Protein AF-A0A239AIM3-F1 (afdb_monomer)

Radius of gyration: 17.73 Å; Cα contacts (8 Å, |Δi|>4): 109; chains: 1; bounding box: 45×36×55 Å

Structure (mmCIF, N/CA/C/O backbone):
data_AF-A0A239AIM3-F1
#
_entry.id   AF-A0A239AIM3-F1
#
loop_
_atom_site.group_PDB
_atom_site.id
_atom_site.type_symbol
_atom_site.label_atom_id
_atom_site.label_alt_id
_atom_site.label_comp_id
_atom_site.label_asym_id
_atom_site.label_entity_id
_atom_site.label_seq_id
_atom_site.pdbx_PDB_ins_code
_atom_site.Cartn_x
_atom_site.Cartn_y
_atom_site.Cartn_z
_atom_site.occupancy
_atom_site.B_iso_or_equiv
_atom_site.auth_seq_id
_atom_site.auth_comp_id
_atom_site.auth_asym_id
_atom_site.auth_atom_id
_atom_site.pdbx_PDB_model_num
ATOM 1 N N . MET A 1 1 ? -9.136 -21.196 -10.762 1.00 48.25 1 MET A N 1
ATOM 2 C CA . MET A 1 1 ? -8.316 -20.280 -9.942 1.00 48.25 1 MET A CA 1
ATOM 3 C C . MET A 1 1 ? -8.812 -18.831 -10.027 1.00 48.25 1 MET A C 1
ATOM 5 O O . MET A 1 1 ? -9.342 -18.347 -9.040 1.00 48.25 1 MET A O 1
ATOM 9 N N . ILE A 1 2 ? -8.789 -18.186 -11.203 1.00 42.50 2 ILE A N 1
ATOM 10 C CA . ILE A 1 2 ? -9.366 -16.835 -11.412 1.00 42.50 2 ILE A CA 1
ATOM 11 C C . ILE A 1 2 ? -10.878 -16.799 -11.116 1.00 42.50 2 ILE A C 1
ATOM 13 O O . ILE A 1 2 ? -11.346 -15.916 -10.410 1.00 42.50 2 ILE A O 1
ATOM 17 N N . ALA A 1 3 ? -11.634 -17.810 -11.563 1.00 44.34 3 ALA A N 1
ATOM 18 C CA . ALA A 1 3 ? -13.076 -17.901 -11.304 1.00 44.34 3 ALA A CA 1
ATOM 19 C C . ALA A 1 3 ? -13.430 -17.986 -9.806 1.00 44.34 3 ALA A C 1
ATOM 21 O O . ALA A 1 3 ? -14.416 -17.399 -9.377 1.00 44.34 3 ALA A O 1
ATOM 22 N N . VAL A 1 4 ? -12.600 -18.665 -9.005 1.00 57.81 4 VAL A N 1
ATOM 23 C CA . VAL A 1 4 ? -12.788 -18.795 -7.548 1.00 57.81 4 VAL A CA 1
ATOM 24 C C . VAL A 1 4 ? -12.558 -17.449 -6.858 1.00 57.81 4 VAL A C 1
ATOM 26 O O . VAL A 1 4 ? -13.313 -17.079 -5.969 1.00 57.81 4 VAL A O 1
ATOM 29 N N . LEU A 1 5 ? -11.566 -16.689 -7.325 1.00 51.69 5 LEU A N 1
ATOM 30 C CA . LEU A 1 5 ? -11.256 -15.335 -6.862 1.00 51.69 5 LEU A CA 1
ATOM 31 C C . LEU A 1 5 ? -12.389 -14.344 -7.171 1.00 51.69 5 LEU A C 1
ATOM 33 O O . LEU A 1 5 ? -12.785 -13.567 -6.308 1.00 51.69 5 LEU A O 1
ATOM 37 N N . VAL A 1 6 ? -12.939 -14.403 -8.387 1.00 60.97 6 VAL A N 1
ATOM 38 C CA . VAL A 1 6 ? -14.057 -13.544 -8.808 1.00 60.97 6 VAL A CA 1
ATOM 39 C C . VAL A 1 6 ? -15.327 -13.882 -8.023 1.00 60.97 6 VAL A C 1
ATOM 41 O O . VAL A 1 6 ? -15.991 -12.976 -7.526 1.00 60.97 6 VAL A O 1
ATOM 44 N N . LEU A 1 7 ? -15.631 -15.170 -7.831 1.00 65.75 7 LEU A N 1
ATOM 45 C CA . LEU A 1 7 ? -16.760 -15.615 -7.008 1.00 65.75 7 LEU A CA 1
ATOM 46 C C . LEU A 1 7 ? -16.601 -15.208 -5.540 1.00 65.75 7 LEU A C 1
ATOM 48 O O . LEU A 1 7 ? -17.535 -14.653 -4.970 1.00 65.75 7 LEU A O 1
ATOM 52 N N . ALA A 1 8 ? -15.425 -15.410 -4.942 1.00 61.22 8 ALA A N 1
ATOM 53 C CA . ALA A 1 8 ? -15.147 -14.986 -3.571 1.00 61.22 8 ALA A CA 1
ATOM 54 C C . ALA A 1 8 ? -15.235 -13.459 -3.412 1.00 61.22 8 ALA A C 1
ATOM 56 O O . ALA A 1 8 ? -15.757 -12.979 -2.409 1.00 61.22 8 ALA A O 1
ATOM 57 N N . GLY A 1 9 ? -14.795 -12.697 -4.419 1.00 56.56 9 GLY A N 1
ATOM 58 C CA . GLY A 1 9 ? -14.932 -11.241 -4.458 1.00 56.56 9 GLY A CA 1
ATOM 59 C C . GLY A 1 9 ? -16.392 -10.787 -4.508 1.00 56.56 9 GLY A C 1
ATOM 60 O O . GLY A 1 9 ? -16.791 -9.930 -3.726 1.00 56.56 9 GLY A O 1
ATOM 61 N N . ILE A 1 10 ? -17.215 -11.394 -5.367 1.00 72.50 10 ILE A N 1
ATOM 62 C CA . ILE A 1 10 ? -18.649 -11.072 -5.486 1.00 72.50 10 ILE A CA 1
ATOM 63 C C . ILE A 1 10 ? -19.407 -11.461 -4.209 1.00 72.50 10 ILE A C 1
ATOM 65 O O . ILE A 1 10 ? -20.210 -10.677 -3.706 1.00 72.50 10 ILE A O 1
ATOM 69 N N . VAL A 1 11 ? -19.116 -12.638 -3.647 1.00 72.50 11 VAL A N 1
ATOM 70 C CA . VAL A 1 11 ? -19.702 -13.112 -2.384 1.00 72.50 11 VAL A CA 1
ATOM 71 C C . VAL A 1 11 ? -19.273 -12.221 -1.216 1.00 72.50 11 VAL A C 1
ATOM 73 O O . VAL A 1 11 ? -20.109 -11.842 -0.400 1.00 72.50 11 VAL A O 1
ATOM 76 N N . GLY A 1 12 ? -18.004 -11.811 -1.167 1.00 58.62 12 GLY A N 1
ATOM 77 C CA . GLY A 1 12 ? -17.497 -10.868 -0.172 1.00 58.62 12 GLY A CA 1
ATOM 78 C C . GLY A 1 12 ? -18.188 -9.506 -0.256 1.00 58.62 12 GLY A C 1
ATOM 79 O O . GLY A 1 12 ? -18.622 -8.982 0.767 1.00 58.62 12 GLY A O 1
ATOM 80 N N . ILE A 1 13 ? -18.371 -8.969 -1.467 1.00 66.88 13 ILE A N 1
ATOM 81 C CA . ILE A 1 13 ? -19.111 -7.719 -1.705 1.00 66.88 13 ILE A CA 1
ATOM 82 C C . ILE A 1 13 ? -20.578 -7.858 -1.286 1.00 66.88 13 ILE A C 1
ATOM 84 O O . ILE A 1 13 ? -21.124 -6.932 -0.696 1.00 66.88 13 ILE A O 1
ATOM 88 N N . TYR A 1 14 ? -21.213 -9.003 -1.538 1.00 69.56 14 TYR A N 1
ATOM 89 C CA . TYR A 1 14 ? -22.604 -9.240 -1.153 1.00 69.56 14 TYR A CA 1
ATOM 90 C C . TYR A 1 14 ? -22.777 -9.348 0.371 1.00 69.56 14 TYR A C 1
ATOM 92 O O . TYR A 1 14 ? -23.664 -8.716 0.938 1.00 69.56 14 TYR A O 1
ATOM 100 N N . ILE A 1 15 ? -21.896 -10.083 1.057 1.00 61.16 15 ILE A N 1
ATOM 101 C CA . ILE A 1 15 ? -21.962 -10.281 2.514 1.00 61.16 15 ILE A CA 1
ATOM 102 C C . ILE A 1 15 ? -21.611 -8.989 3.266 1.00 61.16 15 ILE A C 1
ATOM 104 O O . ILE A 1 15 ? -22.355 -8.562 4.150 1.00 61.16 15 ILE A O 1
ATOM 108 N N . TYR A 1 16 ? -20.507 -8.331 2.903 1.00 57.47 16 TYR A N 1
ATOM 109 C CA . TYR A 1 16 ? -20.060 -7.113 3.586 1.00 57.47 16 TYR A CA 1
ATOM 110 C C . TYR A 1 16 ? -20.784 -5.848 3.115 1.00 57.47 16 TYR A C 1
ATOM 112 O O . TYR A 1 16 ? -20.917 -4.901 3.889 1.00 57.47 16 TYR A O 1
ATOM 120 N N . GLY A 1 17 ? -21.285 -5.816 1.877 1.00 51.50 17 GLY A N 1
ATOM 121 C CA . GLY A 1 17 ? -22.061 -4.693 1.348 1.00 51.50 17 GLY A CA 1
ATOM 122 C C . GLY A 1 17 ? -23.441 -4.559 1.994 1.00 51.50 17 GLY A C 1
ATOM 123 O O . GLY A 1 17 ? -23.942 -3.446 2.129 1.00 51.50 17 GLY A O 1
ATOM 124 N N . VAL A 1 18 ? -24.032 -5.666 2.454 1.00 48.91 18 VAL A N 1
ATOM 125 C CA . VAL A 1 18 ? -25.353 -5.675 3.109 1.00 48.91 18 VAL A CA 1
ATOM 126 C C . VAL A 1 18 ? -25.262 -5.371 4.612 1.00 48.91 18 VAL A C 1
ATOM 128 O O . VAL A 1 18 ? -26.207 -4.833 5.182 1.00 48.91 18 VAL A O 1
ATOM 131 N N . HIS A 1 19 ? -24.116 -5.624 5.254 1.00 47.16 19 HIS A N 1
ATOM 132 C CA . HIS A 1 19 ? -23.883 -5.343 6.680 1.00 47.16 19 HIS A CA 1
ATOM 133 C C . HIS A 1 19 ? -23.134 -4.024 6.952 1.00 47.16 19 HIS A C 1
ATOM 135 O O . HIS A 1 19 ? -22.563 -3.843 8.029 1.00 47.16 19 HIS A O 1
ATOM 141 N N . GLY A 1 20 ? -23.156 -3.086 5.995 1.00 43.09 20 GLY A N 1
ATOM 142 C CA . GLY A 1 20 ? -22.607 -1.733 6.116 1.00 43.09 20 GLY A CA 1
ATOM 143 C C . GLY A 1 20 ? -23.299 -0.920 7.212 1.00 43.09 20 GLY A C 1
ATOM 144 O O . GLY A 1 20 ? -24.176 -0.097 6.951 1.00 43.09 20 GLY A O 1
ATOM 145 N N . ASN A 1 21 ? -22.899 -1.184 8.452 1.00 42.28 21 ASN A N 1
ATOM 146 C CA . ASN A 1 21 ? -23.320 -0.505 9.660 1.00 42.28 21 ASN A CA 1
ATOM 147 C C . ASN A 1 21 ? -23.101 1.008 9.504 1.00 42.28 21 ASN A C 1
ATOM 149 O O . ASN A 1 21 ? -21.980 1.475 9.305 1.00 42.28 21 ASN A O 1
ATOM 153 N N . LYS A 1 22 ? -24.188 1.774 9.625 1.00 53.78 22 LYS A N 1
ATOM 154 C CA . LYS A 1 22 ? -24.247 3.243 9.551 1.00 53.78 22 LYS A CA 1
ATOM 155 C C . LYS A 1 22 ? -23.537 3.960 10.716 1.00 53.78 22 LYS A C 1
ATOM 157 O O . LYS A 1 22 ? -23.760 5.152 10.905 1.00 53.78 22 LYS A O 1
ATOM 162 N N . ASN A 1 23 ? -22.689 3.285 11.493 1.00 40.75 23 ASN A N 1
ATOM 163 C CA . ASN A 1 23 ? -22.015 3.873 12.649 1.00 40.75 23 ASN A CA 1
ATOM 164 C C . ASN A 1 23 ? -20.567 4.266 12.322 1.00 40.75 23 ASN A C 1
ATOM 166 O O . ASN A 1 23 ? -19.613 3.537 12.585 1.00 40.75 23 ASN A O 1
ATOM 170 N N . LYS A 1 24 ? -20.428 5.475 11.764 1.00 51.56 24 LYS A N 1
ATOM 171 C CA . LYS A 1 24 ? -19.181 6.249 11.653 1.00 51.56 24 LYS A CA 1
ATOM 172 C C . LYS A 1 24 ? -18.677 6.697 13.041 1.00 51.56 24 LYS A C 1
ATOM 174 O O . LYS A 1 24 ? -18.595 7.889 13.306 1.00 51.56 24 LYS A O 1
ATOM 179 N N . ASN A 1 25 ? -18.329 5.762 13.924 1.00 40.03 25 ASN A N 1
ATOM 180 C CA . ASN A 1 25 ? -17.822 6.078 15.270 1.00 40.03 25 ASN A CA 1
ATOM 181 C C . ASN A 1 25 ? -16.348 5.696 15.474 1.00 40.03 25 ASN A C 1
ATOM 183 O O . ASN A 1 25 ? -15.927 5.446 16.598 1.00 40.03 25 ASN A O 1
ATOM 187 N N . TYR A 1 26 ? -15.531 5.713 14.418 1.00 51.50 26 TYR A N 1
ATOM 188 C CA . TYR A 1 26 ? -14.067 5.689 14.577 1.00 51.50 26 TYR A CA 1
ATOM 189 C C . TYR A 1 26 ? -13.510 7.042 15.076 1.00 51.50 26 TYR A C 1
ATOM 191 O O . TYR A 1 26 ? -12.330 7.144 15.379 1.00 51.50 26 TYR A O 1
ATOM 199 N N . MET A 1 27 ? -14.361 8.070 15.218 1.00 41.56 27 MET A N 1
ATOM 200 C CA . MET A 1 27 ? -13.996 9.421 15.674 1.00 41.56 27 MET A CA 1
ATOM 201 C C . MET A 1 27 ? -13.765 9.560 17.194 1.00 41.56 27 MET A C 1
ATOM 203 O O . MET A 1 27 ? -13.596 10.680 17.666 1.00 41.56 27 MET A O 1
ATOM 207 N N . LEU A 1 28 ? -13.790 8.484 17.995 1.00 47.59 28 LEU A N 1
ATOM 208 C CA . LEU A 1 28 ? -13.792 8.606 19.467 1.00 47.59 28 LEU A CA 1
ATOM 209 C C . LEU A 1 28 ? -12.752 7.772 20.227 1.00 47.59 28 LEU A C 1
ATOM 211 O O . LEU A 1 28 ? -12.925 7.530 21.418 1.00 47.59 28 LEU A O 1
ATOM 215 N N . ALA A 1 29 ? -11.632 7.396 19.608 1.00 45.94 29 ALA A N 1
ATOM 216 C CA . ALA A 1 29 ? -10.489 6.909 20.381 1.00 45.94 29 ALA A CA 1
ATOM 217 C C . ALA A 1 29 ? -9.156 7.219 19.691 1.00 45.94 29 ALA A C 1
ATOM 219 O O . ALA A 1 29 ? -8.586 6.364 19.027 1.00 45.94 29 ALA A O 1
ATOM 220 N N . ILE A 1 30 ? -8.706 8.472 19.830 1.00 42.38 30 ILE A N 1
ATOM 221 C CA . ILE A 1 30 ? -7.380 8.913 20.319 1.00 42.38 30 ILE A CA 1
ATOM 222 C C . ILE A 1 30 ? -7.286 10.424 20.014 1.00 42.38 30 ILE A C 1
ATOM 224 O O . ILE A 1 30 ? -6.949 10.818 18.897 1.00 42.38 30 ILE A O 1
ATOM 228 N N . PRO A 1 31 ? -7.588 11.311 20.977 1.00 52.28 31 PRO A N 1
ATOM 229 C CA . PRO A 1 31 ? -7.171 12.699 20.883 1.00 52.28 31 PRO A CA 1
ATOM 230 C C . PRO A 1 31 ? -5.737 12.776 21.413 1.00 52.28 31 PRO A C 1
ATOM 232 O O . PRO A 1 31 ? -5.523 12.377 22.547 1.00 52.28 31 PRO A O 1
ATOM 235 N N . ILE A 1 32 ? -4.772 13.237 20.605 1.00 45.59 32 ILE A N 1
ATOM 236 C CA . ILE A 1 32 ? -3.627 14.078 21.039 1.00 45.59 32 ILE A CA 1
ATOM 237 C C . ILE A 1 32 ? -2.796 14.581 19.833 1.00 45.59 32 ILE A C 1
ATOM 239 O O . ILE A 1 32 ? -2.179 15.633 19.949 1.00 45.59 32 ILE A O 1
ATOM 243 N N . LEU A 1 33 ? -2.835 13.966 18.640 1.00 43.22 33 LEU A N 1
ATOM 244 C CA . LEU A 1 33 ? -2.186 14.545 17.445 1.00 43.22 33 LEU A CA 1
ATOM 245 C C . LEU A 1 33 ? -3.022 14.288 16.178 1.00 43.22 33 LEU A C 1
ATOM 247 O O . LEU A 1 33 ? -2.999 13.201 15.609 1.00 43.22 33 LEU A O 1
ATOM 251 N N . GLY A 1 34 ? -3.812 15.285 15.773 1.00 43.84 34 GLY A N 1
ATOM 252 C CA . GLY A 1 34 ? -4.811 15.175 14.710 1.00 43.84 34 GLY A CA 1
ATOM 253 C C . GLY A 1 34 ? -4.234 14.847 13.335 1.00 43.84 34 GLY A C 1
ATOM 254 O O . GLY A 1 34 ? -3.842 15.740 12.588 1.00 43.84 34 GLY A O 1
ATOM 255 N N . ILE A 1 35 ? -4.267 13.568 12.964 1.00 45.41 35 ILE A N 1
ATOM 256 C CA . ILE A 1 35 ? -4.218 13.161 11.565 1.00 45.41 35 ILE A CA 1
ATOM 257 C C . ILE A 1 35 ? -5.270 12.079 11.360 1.00 45.41 35 ILE A C 1
ATOM 259 O O . ILE A 1 35 ? -4.971 10.887 11.399 1.00 45.41 35 ILE A O 1
ATOM 263 N N . GLU A 1 36 ? -6.508 12.517 11.129 1.00 56.50 36 GLU A N 1
ATOM 264 C CA . GLU A 1 36 ? -7.514 11.668 10.496 1.00 56.50 36 GLU A CA 1
ATOM 265 C C . GLU A 1 36 ? -6.863 10.972 9.290 1.00 56.50 36 GLU A C 1
ATOM 267 O O . GLU A 1 36 ? -6.122 11.625 8.536 1.00 56.50 36 GLU A O 1
ATOM 272 N N . PRO A 1 37 ? -7.070 9.661 9.083 1.00 60.12 37 PRO A N 1
ATOM 273 C CA . PRO A 1 37 ? -6.642 9.043 7.846 1.00 60.12 37 PRO A CA 1
ATOM 274 C C . PRO A 1 37 ? -7.293 9.822 6.700 1.00 60.12 37 PRO A C 1
ATOM 276 O O . PRO A 1 37 ? -8.511 9.834 6.541 1.00 60.12 37 PRO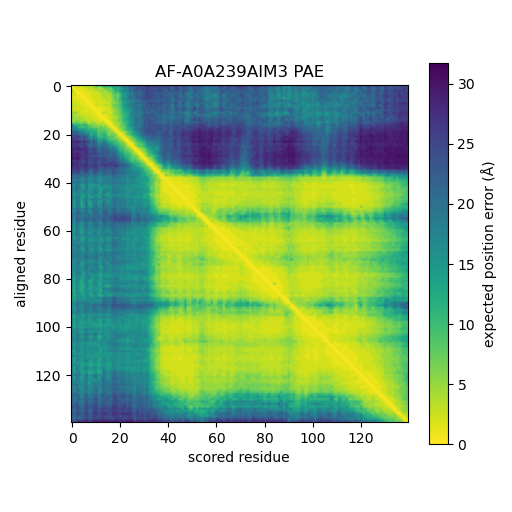 A O 1
ATOM 279 N N . THR A 1 38 ? -6.471 10.492 5.891 1.00 77.56 38 THR A N 1
ATOM 280 C CA . THR A 1 38 ? -6.908 11.135 4.649 1.00 77.56 38 THR A CA 1
ATOM 281 C C . THR A 1 38 ? -6.653 10.187 3.489 1.00 77.56 38 THR A C 1
ATOM 283 O O . THR A 1 38 ? -5.611 9.531 3.426 1.00 77.56 38 THR A O 1
ATOM 286 N N . LEU A 1 39 ? -7.567 10.154 2.522 1.00 78.62 39 LEU A N 1
ATOM 287 C CA . LEU A 1 39 ? -7.430 9.351 1.304 1.00 78.62 39 LEU A CA 1
ATOM 288 C C . LEU A 1 39 ? -6.107 9.636 0.569 1.00 78.62 39 LEU A C 1
ATOM 290 O O . LEU A 1 39 ? -5.444 8.731 0.070 1.00 78.62 39 LEU A O 1
ATOM 294 N N . THR A 1 40 ? -5.671 10.897 0.603 1.00 83.19 40 THR A N 1
ATOM 295 C CA . THR A 1 40 ? -4.370 11.351 0.104 1.00 83.19 40 THR A CA 1
ATOM 296 C C . THR A 1 40 ? -3.199 10.676 0.813 1.00 83.19 40 THR A C 1
ATOM 298 O O . THR A 1 40 ? -2.219 10.333 0.163 1.00 83.19 40 THR A O 1
ATOM 301 N N . ARG A 1 41 ? -3.286 10.456 2.132 1.00 84.50 41 ARG A N 1
ATOM 302 C CA . ARG A 1 41 ? -2.226 9.821 2.928 1.00 84.50 41 ARG A CA 1
ATOM 3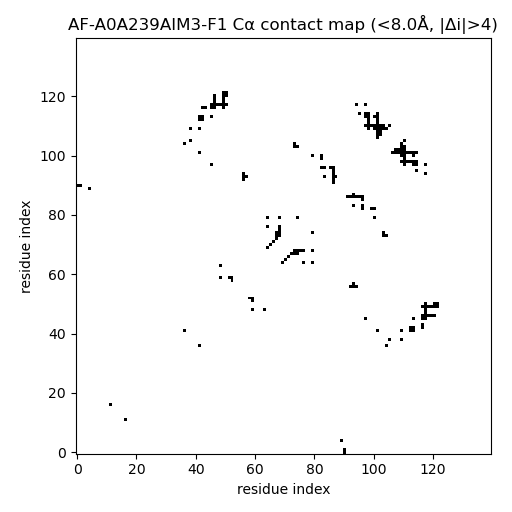03 C C . ARG A 1 41 ? -2.108 8.333 2.609 1.00 84.50 41 ARG A C 1
ATOM 305 O O . ARG A 1 41 ? -0.999 7.828 2.495 1.00 84.50 41 ARG A O 1
ATOM 312 N N . LEU A 1 42 ? -3.240 7.658 2.399 1.00 86.00 42 LEU A N 1
ATOM 313 C CA . LEU A 1 42 ? -3.275 6.276 1.912 1.00 86.00 42 LEU A CA 1
ATOM 314 C C . LEU A 1 42 ? -2.623 6.162 0.528 1.00 86.00 42 LEU A C 1
ATOM 316 O O . LEU A 1 42 ? -1.774 5.303 0.302 1.00 86.00 42 LEU A O 1
ATOM 320 N N . PHE A 1 43 ? -2.994 7.060 -0.386 1.00 87.31 43 PHE A N 1
ATOM 321 C CA . PHE A 1 43 ? -2.463 7.089 -1.745 1.00 87.31 43 PHE A CA 1
ATOM 322 C C . PHE A 1 43 ? -0.952 7.351 -1.777 1.00 87.31 43 PHE A C 1
ATOM 324 O O . PHE A 1 43 ? -0.213 6.599 -2.408 1.00 87.31 43 PHE A O 1
ATOM 331 N N . THR A 1 44 ? -0.469 8.379 -1.072 1.00 87.25 44 THR A N 1
ATOM 332 C CA . THR A 1 44 ?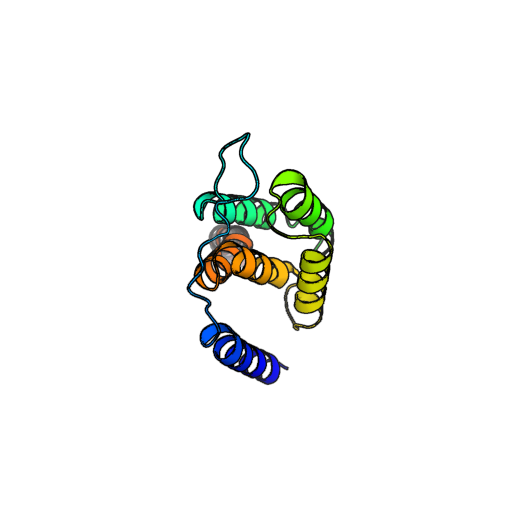 0.966 8.708 -1.042 1.00 87.25 44 THR A CA 1
ATOM 333 C C . THR A 1 44 ? 1.789 7.623 -0.357 1.00 87.25 44 THR A C 1
ATOM 335 O O . THR A 1 44 ? 2.886 7.313 -0.824 1.00 87.25 44 THR A O 1
ATOM 338 N N . PHE A 1 45 ? 1.254 6.996 0.695 1.00 88.44 45 PHE A N 1
ATOM 339 C CA . PHE A 1 45 ? 1.874 5.842 1.338 1.00 88.44 45 PHE A CA 1
ATOM 340 C C . PHE A 1 45 ? 2.053 4.681 0.355 1.00 88.44 45 PHE A C 1
ATOM 342 O O . PHE A 1 45 ? 3.174 4.207 0.169 1.00 88.44 45 PHE A O 1
ATOM 349 N N . PHE A 1 46 ? 0.987 4.263 -0.334 1.00 89.06 46 PHE A N 1
ATOM 350 C CA . PHE A 1 46 ? 1.069 3.128 -1.253 1.00 89.06 46 PHE A CA 1
ATOM 351 C C . PHE A 1 46 ? 1.848 3.424 -2.533 1.00 89.06 46 PHE A C 1
ATOM 353 O O . PHE A 1 46 ? 2.515 2.523 -3.032 1.00 89.06 46 PHE A O 1
ATOM 360 N N . ILE A 1 47 ? 1.868 4.669 -3.016 1.00 89.81 47 ILE A N 1
ATOM 361 C CA . ILE A 1 47 ? 2.797 5.085 -4.077 1.00 89.81 47 ILE A CA 1
ATOM 362 C C . ILE A 1 47 ? 4.244 4.920 -3.628 1.00 89.81 47 ILE A C 1
ATOM 364 O O . ILE A 1 47 ? 5.071 4.412 -4.387 1.00 89.81 47 ILE A O 1
ATOM 368 N N . LYS A 1 48 ? 4.565 5.350 -2.402 1.00 87.81 48 LYS A N 1
ATOM 369 C CA . LYS A 1 48 ? 5.914 5.214 -1.854 1.00 87.81 48 LYS A CA 1
ATOM 370 C C . LYS A 1 48 ? 6.284 3.736 -1.773 1.00 87.81 48 LYS A C 1
ATOM 372 O O . LYS A 1 48 ? 7.276 3.335 -2.363 1.00 87.81 48 LYS A O 1
ATOM 377 N N . VAL A 1 49 ? 5.439 2.920 -1.148 1.00 88.06 49 VAL A N 1
ATOM 378 C CA . VAL A 1 49 ? 5.606 1.459 -1.082 1.00 88.06 49 VAL A CA 1
ATOM 379 C C . VAL A 1 49 ? 5.805 0.860 -2.482 1.00 88.06 49 VAL A C 1
ATOM 381 O O . VAL A 1 49 ? 6.794 0.172 -2.704 1.00 88.06 49 VAL A O 1
ATOM 384 N N . GLY A 1 50 ? 4.937 1.192 -3.444 1.00 85.75 50 GLY A N 1
ATOM 385 C CA . GLY A 1 50 ? 5.018 0.775 -4.850 1.00 85.75 50 GLY A CA 1
ATOM 386 C C . GLY A 1 50 ? 6.343 1.124 -5.524 1.00 85.75 50 GLY A C 1
ATOM 387 O O . GLY A 1 50 ? 6.892 0.334 -6.288 1.00 85.75 50 GLY A O 1
ATOM 388 N N . SER A 1 51 ? 6.888 2.294 -5.196 1.00 85.50 51 SER A N 1
ATOM 389 C CA . SER A 1 51 ? 8.152 2.789 -5.745 1.00 85.50 51 SER A CA 1
ATOM 390 C C . SER A 1 51 ? 9.377 2.137 -5.108 1.00 85.50 51 SER A C 1
ATOM 392 O O . SER A 1 51 ? 10.441 2.185 -5.713 1.00 85.50 51 SER A O 1
ATOM 394 N N . PHE A 1 52 ? 9.241 1.559 -3.909 1.00 82.19 52 PHE A N 1
ATOM 395 C CA . PHE A 1 52 ? 10.316 0.933 -3.128 1.00 82.19 52 PHE A CA 1
ATOM 396 C C . PHE A 1 52 ? 10.246 -0.605 -3.102 1.00 82.19 52 PHE A C 1
ATOM 398 O O . PHE A 1 52 ? 11.030 -1.235 -2.393 1.00 82.19 52 PHE A O 1
ATOM 405 N N . ILE A 1 53 ? 9.364 -1.234 -3.890 1.00 77.75 53 ILE A N 1
ATOM 406 C CA . ILE A 1 53 ? 9.352 -2.694 -4.076 1.00 77.75 53 ILE A CA 1
ATOM 407 C C . ILE A 1 53 ? 10.524 -3.095 -4.986 1.00 77.75 53 ILE A C 1
ATOM 409 O O . ILE A 1 53 ? 10.382 -3.352 -6.178 1.00 77.75 53 ILE A O 1
ATOM 413 N N . TYR A 1 54 ? 11.714 -3.161 -4.396 1.00 69.56 54 TYR A N 1
ATOM 414 C CA . TYR A 1 54 ? 12.902 -3.766 -4.988 1.00 69.56 54 TYR A CA 1
ATOM 415 C C . TYR A 1 54 ? 13.302 -4.954 -4.107 1.00 69.56 54 TYR A C 1
ATOM 417 O O . TYR A 1 54 ? 13.480 -4.796 -2.905 1.00 69.56 54 TYR A O 1
ATOM 425 N N . GLY A 1 55 ? 13.396 -6.158 -4.681 1.00 64.56 55 GLY A N 1
ATOM 426 C CA . GLY A 1 55 ? 13.718 -7.383 -3.925 1.00 64.56 55 GLY A CA 1
ATOM 427 C C . GLY A 1 55 ? 12.539 -8.324 -3.631 1.00 64.56 55 GLY A C 1
ATOM 428 O O . GLY A 1 55 ? 12.726 -9.338 -2.969 1.00 64.56 55 GLY A O 1
ATOM 429 N N . GLY A 1 56 ? 11.345 -8.044 -4.166 1.00 70.44 56 GLY A N 1
ATOM 430 C CA . GLY A 1 56 ? 10.174 -8.927 -4.082 1.00 70.44 56 GLY A CA 1
ATOM 431 C C . GLY A 1 56 ? 9.135 -8.490 -3.043 1.00 70.44 56 GLY A C 1
ATOM 432 O O . GLY A 1 56 ? 9.440 -7.803 -2.073 1.00 70.44 56 GLY A O 1
ATOM 433 N N . GLY A 1 57 ? 7.875 -8.890 -3.254 1.00 72.88 57 GLY A N 1
ATOM 434 C CA . GLY A 1 57 ? 6.724 -8.395 -2.482 1.00 72.88 57 GLY A CA 1
ATOM 435 C C . GLY A 1 57 ? 6.712 -8.751 -0.989 1.00 72.88 57 GLY A C 1
ATOM 436 O O . GLY A 1 57 ? 5.942 -8.155 -0.249 1.00 72.88 57 GLY A O 1
ATOM 437 N N . LEU A 1 58 ? 7.556 -9.684 -0.535 1.00 79.88 58 LEU A N 1
ATOM 438 C CA . LEU A 1 58 ? 7.658 -10.072 0.879 1.00 79.88 58 LEU A CA 1
ATOM 439 C C . LEU A 1 58 ? 8.599 -9.160 1.681 1.00 79.88 58 LEU A C 1
ATOM 441 O O . LEU A 1 58 ? 8.392 -8.967 2.873 1.00 79.88 58 LEU A O 1
ATOM 445 N N . VAL A 1 59 ? 9.604 -8.560 1.036 1.00 83.19 59 VAL A N 1
ATOM 446 C CA . VAL A 1 59 ? 10.626 -7.737 1.715 1.00 83.19 59 VAL A CA 1
ATOM 447 C C . VAL A 1 59 ? 10.038 -6.425 2.237 1.00 83.19 59 VAL A C 1
ATOM 449 O O . VAL A 1 59 ? 10.506 -5.874 3.226 1.00 83.19 59 VAL A O 1
ATOM 452 N N . ILE A 1 60 ? 8.978 -5.937 1.593 1.00 85.38 60 ILE A N 1
ATOM 453 C CA . ILE A 1 60 ? 8.310 -4.688 1.967 1.00 85.38 60 ILE A CA 1
ATOM 454 C C . ILE A 1 60 ? 7.292 -4.875 3.104 1.00 85.38 60 ILE A C 1
ATOM 456 O O . ILE A 1 60 ? 6.826 -3.892 3.672 1.00 85.38 60 ILE A O 1
ATOM 460 N N . ILE A 1 61 ? 6.942 -6.118 3.455 1.00 87.88 61 ILE A N 1
ATOM 461 C CA . ILE A 1 61 ? 5.921 -6.416 4.468 1.00 87.88 61 ILE A CA 1
ATOM 462 C C . ILE A 1 61 ? 6.263 -5.820 5.841 1.00 87.88 61 ILE A C 1
ATOM 464 O O . ILE A 1 61 ? 5.403 -5.115 6.365 1.00 87.88 61 ILE A O 1
ATOM 468 N N . PRO A 1 62 ? 7.478 -5.999 6.402 1.00 88.06 62 PRO A N 1
ATOM 469 C CA . PRO A 1 62 ? 7.818 -5.436 7.711 1.00 88.06 62 PRO A CA 1
ATOM 470 C C . PRO A 1 62 ? 7.741 -3.906 7.727 1.00 88.06 62 PRO A C 1
ATOM 472 O O . PRO A 1 62 ? 7.347 -3.300 8.717 1.00 88.06 62 PRO A O 1
ATOM 475 N N . PHE A 1 63 ? 8.070 -3.270 6.598 1.00 87.50 63 PHE A N 1
ATOM 476 C CA . PHE A 1 63 ? 7.954 -1.822 6.448 1.00 87.50 63 PHE A CA 1
ATOM 477 C C . PHE A 1 63 ? 6.489 -1.364 6.455 1.00 87.50 63 PHE A C 1
ATOM 479 O O . PHE A 1 63 ? 6.150 -0.371 7.097 1.00 87.50 63 PHE A O 1
ATOM 486 N N . ILE A 1 64 ? 5.606 -2.093 5.762 1.00 89.06 64 ILE A N 1
ATOM 487 C CA . ILE A 1 64 ? 4.167 -1.808 5.783 1.00 89.06 64 ILE A CA 1
ATOM 488 C C . ILE A 1 64 ? 3.593 -2.077 7.177 1.00 89.06 64 ILE A C 1
ATOM 490 O O . ILE A 1 64 ? 2.798 -1.272 7.643 1.00 89.06 64 ILE A O 1
ATOM 494 N N . GLU A 1 65 ? 4.002 -3.156 7.848 1.00 89.75 65 GLU A N 1
ATOM 495 C CA . GLU A 1 65 ? 3.576 -3.490 9.211 1.00 89.75 65 GLU A CA 1
ATOM 496 C C . GLU A 1 65 ? 3.886 -2.349 10.180 1.00 89.75 65 GLU A C 1
ATOM 498 O O . GLU A 1 65 ? 2.983 -1.827 10.830 1.00 89.75 65 GLU A O 1
ATOM 503 N N . GLN A 1 66 ? 5.142 -1.901 10.207 1.00 87.94 66 GLN A N 1
ATOM 504 C CA . GLN A 1 66 ? 5.589 -0.827 11.086 1.00 87.94 66 GLN A CA 1
ATOM 505 C C . GLN A 1 66 ? 4.812 0.474 10.841 1.00 87.94 66 GLN A C 1
ATOM 507 O O . GLN A 1 66 ? 4.383 1.150 11.777 1.00 87.94 66 GLN A O 1
ATOM 512 N N . GLU A 1 67 ? 4.601 0.846 9.579 1.00 86.62 67 GLU A N 1
ATOM 513 C CA . GLU A 1 67 ? 3.884 2.080 9.264 1.00 86.62 67 GLU A CA 1
ATOM 514 C C . GLU A 1 67 ? 2.382 1.961 9.548 1.00 86.62 67 GLU A C 1
ATOM 516 O O . GLU A 1 67 ? 1.805 2.849 10.166 1.00 86.62 67 GLU A O 1
ATOM 521 N N . VAL A 1 68 ? 1.734 0.872 9.138 1.00 85.88 68 VAL A N 1
ATOM 522 C CA . VAL A 1 68 ? 0.273 0.721 9.199 1.00 85.88 68 VAL A CA 1
ATOM 523 C C . VAL A 1 68 ? -0.213 0.340 10.606 1.00 85.88 68 VAL A C 1
ATOM 525 O O . VAL A 1 68 ? -1.269 0.823 11.021 1.00 85.88 68 VAL A O 1
ATOM 528 N N . VAL A 1 69 ? 0.543 -0.480 11.342 1.00 86.31 69 VAL A N 1
ATOM 529 C CA . VAL A 1 69 ? 0.186 -0.966 12.688 1.00 86.31 69 VAL A CA 1
ATOM 530 C C . VAL A 1 69 ? 0.755 -0.053 13.771 1.00 86.31 69 VAL A C 1
ATOM 532 O O . VAL A 1 69 ? -0.002 0.436 14.605 1.00 86.31 69 VAL A O 1
ATOM 535 N N . GLU A 1 70 ? 2.065 0.217 13.764 1.00 81.94 70 GLU A N 1
ATOM 536 C CA . GLU A 1 70 ? 2.710 0.938 14.873 1.00 81.94 70 GLU A CA 1
ATOM 537 C C . GLU A 1 70 ? 2.580 2.460 14.746 1.00 81.94 70 GLU A C 1
ATOM 539 O O . GLU A 1 70 ? 2.239 3.136 15.716 1.00 81.94 70 GLU A O 1
ATOM 544 N N . ARG A 1 71 ? 2.852 3.027 13.561 1.00 80.31 71 ARG A N 1
ATOM 545 C CA . ARG A 1 71 ? 2.857 4.491 13.373 1.00 80.31 71 ARG A CA 1
ATOM 546 C C . ARG A 1 71 ? 1.483 5.082 13.101 1.00 80.31 71 ARG A C 1
ATOM 548 O O . ARG A 1 71 ? 1.152 6.130 13.649 1.00 80.31 71 ARG A O 1
ATOM 555 N N . LEU A 1 72 ? 0.728 4.476 12.191 1.00 80.00 72 LEU A N 1
ATOM 556 C CA . LEU A 1 72 ? -0.563 4.990 11.737 1.00 80.00 72 LEU A CA 1
ATOM 557 C C . LEU A 1 72 ? -1.731 4.434 12.552 1.00 80.00 72 LEU A C 1
ATOM 559 O O . LEU A 1 72 ? -2.786 5.064 12.572 1.00 80.00 72 LEU A O 1
ATOM 563 N N . GLY A 1 73 ? -1.558 3.277 13.200 1.00 81.38 73 GLY A N 1
ATOM 564 C CA . GLY A 1 73 ? -2.603 2.638 14.002 1.00 81.38 73 GLY A CA 1
ATOM 565 C C . GLY A 1 73 ? -3.868 2.302 13.206 1.00 81.38 73 GLY A C 1
ATOM 566 O O . GLY A 1 73 ? -4.960 2.281 13.762 1.00 81.38 73 GLY A O 1
ATOM 567 N N . TRP A 1 74 ? -3.751 2.084 11.893 1.00 80.88 74 TRP A N 1
ATOM 568 C CA . TRP A 1 74 ? -4.892 1.839 11.003 1.00 80.88 74 TRP A CA 1
ATOM 569 C C . TRP A 1 74 ? -5.498 0.446 11.169 1.00 80.88 74 TRP A C 1
ATOM 571 O O . TRP A 1 74 ? -6.633 0.214 10.755 1.00 80.88 74 TRP A O 1
ATOM 581 N N . MET A 1 75 ? -4.732 -0.488 11.726 1.00 82.25 75 MET A N 1
ATOM 582 C CA . MET A 1 75 ? -5.147 -1.866 11.962 1.00 82.25 75 MET A CA 1
ATOM 583 C C . MET A 1 75 ? -4.277 -2.515 13.028 1.00 82.25 75 MET A C 1
ATOM 585 O O . MET A 1 75 ? -3.157 -2.078 13.294 1.00 82.25 75 MET A O 1
ATOM 589 N N . THR A 1 76 ? -4.796 -3.582 13.626 1.00 87.94 76 THR A N 1
ATOM 590 C CA . THR A 1 76 ? -4.041 -4.389 14.585 1.00 87.94 76 THR A CA 1
ATOM 591 C C . THR A 1 76 ? -3.083 -5.341 13.869 1.00 87.94 76 THR A C 1
ATOM 593 O O . THR A 1 76 ? -3.268 -5.686 12.699 1.00 87.94 76 THR A O 1
ATOM 596 N N . GLN A 1 77 ? -2.080 -5.840 14.593 1.00 87.94 77 GLN A N 1
ATOM 597 C CA . GLN A 1 77 ? -1.144 -6.832 14.058 1.00 87.94 77 GLN A CA 1
ATOM 598 C C . GLN A 1 77 ? -1.858 -8.102 13.557 1.00 87.94 77 GLN A C 1
ATOM 600 O O . GLN A 1 77 ? -1.504 -8.662 12.523 1.00 87.94 77 GLN A O 1
ATOM 605 N N . GLN A 1 78 ? -2.923 -8.522 14.244 1.00 88.12 78 GLN A N 1
ATOM 606 C CA . GLN A 1 78 ? -3.733 -9.682 13.859 1.00 88.12 78 GLN A CA 1
ATOM 607 C C . GLN A 1 78 ? -4.466 -9.448 12.532 1.00 88.12 78 GLN A C 1
ATOM 609 O O . GLN A 1 78 ? -4.493 -10.328 11.672 1.00 88.12 78 GLN A O 1
ATOM 614 N N . GLU A 1 79 ? -5.033 -8.254 12.340 1.00 86.75 79 GLU A N 1
ATOM 615 C CA . GLU A 1 79 ? -5.699 -7.874 11.091 1.00 86.75 79 GLU A CA 1
ATOM 616 C C . GLU A 1 79 ? -4.713 -7.780 9.927 1.00 86.75 79 GLU A C 1
ATOM 618 O O . GLU A 1 79 ? -5.027 -8.203 8.814 1.00 86.75 79 GLU A O 1
ATOM 623 N N . PHE A 1 80 ? -3.510 -7.270 10.185 1.00 89.31 80 PHE A N 1
ATOM 624 C CA . PHE A 1 80 ? -2.447 -7.197 9.193 1.00 89.31 80 PHE A CA 1
ATOM 625 C C . PHE A 1 80 ? -1.991 -8.593 8.739 1.00 89.31 80 PHE A C 1
ATOM 627 O O . PHE A 1 80 ? -1.946 -8.868 7.538 1.00 89.31 80 PHE A O 1
ATOM 634 N N . ILE A 1 81 ? -1.757 -9.513 9.681 1.00 90.19 81 ILE A N 1
ATOM 635 C CA . ILE A 1 81 ? -1.409 -10.913 9.386 1.00 90.19 81 ILE A CA 1
ATOM 636 C C . ILE A 1 81 ? -2.537 -11.610 8.615 1.00 90.19 81 ILE A C 1
ATOM 638 O O . ILE A 1 81 ? -2.269 -12.351 7.664 1.00 90.19 81 ILE A O 1
ATOM 642 N N . ALA A 1 82 ? -3.800 -11.356 8.968 1.00 88.25 82 ALA A N 1
ATOM 643 C CA . ALA A 1 82 ? -4.944 -11.874 8.220 1.00 88.25 82 ALA A CA 1
ATOM 644 C C . ALA A 1 82 ? -4.976 -11.328 6.781 1.00 88.25 82 ALA A C 1
ATOM 646 O O . ALA A 1 82 ? -5.232 -12.082 5.842 1.00 88.25 82 ALA A O 1
ATOM 647 N N . GLY A 1 83 ? -4.647 -10.047 6.593 1.00 87.44 83 GLY A N 1
ATOM 648 C CA . GLY A 1 83 ? -4.517 -9.415 5.281 1.00 87.44 83 GLY A CA 1
ATOM 649 C C . GLY A 1 83 ? -3.420 -10.039 4.418 1.00 87.44 83 GLY A C 1
ATOM 650 O O . GLY A 1 83 ? -3.665 -10.341 3.250 1.00 87.44 83 GLY A O 1
ATOM 651 N N . ILE A 1 84 ? -2.239 -10.295 4.989 1.00 88.62 84 ILE A N 1
ATOM 652 C CA . ILE A 1 84 ? -1.151 -11.004 4.293 1.00 88.62 84 ILE A CA 1
ATOM 653 C C . ILE A 1 84 ? -1.593 -12.414 3.928 1.00 88.62 84 ILE A C 1
ATOM 655 O O . ILE A 1 84 ? -1.412 -12.843 2.793 1.00 88.62 84 ILE A O 1
ATOM 659 N N . SER A 1 85 ? -2.196 -13.130 4.876 1.00 87.81 85 SER A N 1
ATOM 660 C CA . SER A 1 85 ? -2.690 -14.489 4.655 1.00 87.81 85 SER A CA 1
ATOM 661 C C . SER A 1 85 ? -3.679 -14.523 3.491 1.00 87.81 85 SER A C 1
ATOM 663 O O . SER A 1 85 ? -3.571 -15.378 2.616 1.00 87.81 85 SER A O 1
ATOM 665 N N . LEU A 1 86 ? -4.583 -13.542 3.418 1.00 84.94 86 LEU A N 1
ATOM 666 C CA . LEU A 1 86 ? -5.500 -13.383 2.295 1.00 84.94 86 LEU A CA 1
ATOM 667 C C . LEU A 1 86 ? -4.744 -13.116 0.985 1.00 84.94 86 LEU A C 1
ATOM 669 O O . LEU A 1 86 ? -5.018 -13.780 -0.011 1.00 84.94 86 LEU A O 1
ATOM 673 N N . GLY A 1 87 ? -3.759 -12.214 0.995 1.00 83.12 87 GLY A N 1
ATOM 674 C CA . GLY A 1 87 ? -2.905 -11.925 -0.161 1.00 83.12 87 GLY A CA 1
ATOM 675 C C . GLY A 1 87 ? -2.137 -13.147 -0.677 1.00 83.12 87 GLY A C 1
ATOM 676 O O . GLY A 1 87 ? -2.022 -13.324 -1.885 1.00 83.12 87 GLY A O 1
ATOM 677 N N . GLN A 1 88 ? -1.676 -14.020 0.221 1.00 86.06 88 GLN A N 1
ATOM 678 C CA . GLN A 1 88 ? -0.959 -15.255 -0.118 1.00 86.06 88 GLN A CA 1
ATOM 679 C C . GLN A 1 88 ? -1.888 -16.379 -0.592 1.00 86.06 88 GLN A C 1
ATOM 681 O O . GLN A 1 88 ? -1.486 -17.209 -1.405 1.00 86.06 88 GLN A O 1
ATOM 686 N N . VAL A 1 89 ? -3.126 -16.415 -0.093 1.00 85.69 89 VAL A N 1
ATOM 687 C CA . VAL A 1 89 ? -4.163 -17.347 -0.561 1.00 85.69 89 VAL A CA 1
ATOM 688 C C . VAL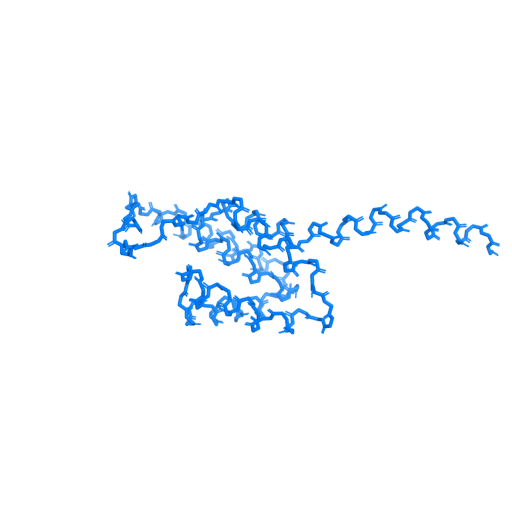 A 1 89 ? -4.653 -16.951 -1.951 1.00 85.69 89 VAL A C 1
ATOM 690 O O . VAL A 1 89 ? -4.980 -17.822 -2.760 1.00 85.69 89 VAL A O 1
ATOM 693 N N . THR A 1 90 ? -4.702 -15.650 -2.255 1.00 80.12 90 THR A N 1
ATOM 694 C CA . THR A 1 90 ? -5.047 -15.185 -3.595 1.00 80.12 90 THR A CA 1
ATOM 695 C C . THR A 1 90 ? -3.879 -15.408 -4.556 1.00 80.12 90 THR A C 1
ATOM 697 O O . THR A 1 90 ? -2.799 -14.859 -4.358 1.00 80.12 90 THR A O 1
ATOM 700 N N . PRO A 1 91 ? -4.070 -16.170 -5.639 1.00 68.31 91 PRO A N 1
ATOM 701 C CA . PRO A 1 91 ? -3.034 -16.340 -6.640 1.00 68.31 91 PRO A CA 1
ATOM 702 C C . PRO A 1 91 ? -2.823 -15.021 -7.375 1.00 68.31 91 PRO A C 1
ATOM 704 O O . PRO A 1 91 ? -3.686 -14.561 -8.126 1.00 68.31 91 PRO A O 1
ATOM 707 N N . GLY A 1 92 ? -1.673 -14.407 -7.131 1.00 70.50 92 GLY A N 1
ATOM 708 C CA . GLY A 1 92 ? -1.351 -13.098 -7.657 1.00 70.50 92 GLY A CA 1
ATOM 709 C C . GLY A 1 92 ? -0.192 -12.452 -6.910 1.00 70.50 92 GLY A C 1
ATOM 710 O O . GLY A 1 92 ? 0.559 -13.118 -6.196 1.00 70.50 92 GLY A O 1
ATOM 711 N N . PRO A 1 93 ? -0.016 -11.141 -7.096 1.00 73.88 93 PRO A N 1
ATOM 712 C CA . PRO A 1 93 ? 1.005 -10.391 -6.392 1.00 73.88 93 PRO A CA 1
ATOM 713 C C . PRO A 1 93 ? 0.682 -10.305 -4.894 1.00 73.88 93 PRO A C 1
ATOM 715 O O . PRO A 1 93 ? -0.401 -9.859 -4.525 1.00 73.88 93 PRO A O 1
ATOM 718 N N . VAL A 1 94 ? 1.661 -10.611 -4.037 1.00 76.50 94 VAL A N 1
ATOM 719 C CA . VAL A 1 94 ? 1.596 -10.441 -2.562 1.00 76.50 94 VAL A CA 1
ATOM 720 C C . VAL A 1 94 ? 1.087 -9.047 -2.155 1.00 76.50 94 VAL A C 1
ATOM 722 O O . VAL A 1 94 ? 0.429 -8.853 -1.130 1.00 76.50 94 VAL A O 1
ATOM 725 N N . VAL A 1 95 ? 1.344 -8.061 -3.016 1.00 78.75 95 VAL A N 1
ATOM 726 C CA . VAL A 1 95 ? 0.913 -6.672 -2.865 1.00 78.75 95 VAL A CA 1
ATOM 727 C C . VAL A 1 95 ? -0.608 -6.474 -2.905 1.00 78.75 95 VAL A C 1
ATOM 729 O O . VAL A 1 95 ? -1.057 -5.383 -2.573 1.00 78.75 95 VAL A O 1
ATOM 732 N N . ILE A 1 96 ? -1.419 -7.498 -3.207 1.00 82.94 96 ILE A N 1
ATOM 733 C CA . ILE A 1 96 ? -2.886 -7.488 -3.013 1.00 82.94 96 ILE A CA 1
ATOM 734 C C . ILE A 1 96 ? -3.269 -7.149 -1.564 1.00 82.94 96 ILE A C 1
ATOM 736 O O . ILE A 1 96 ? -4.312 -6.538 -1.332 1.00 82.94 96 ILE A O 1
ATOM 740 N N . THR A 1 97 ? -2.384 -7.424 -0.602 1.00 85.69 97 THR A N 1
ATOM 741 C CA . THR A 1 97 ? -2.518 -6.989 0.797 1.00 85.69 97 THR A CA 1
ATOM 742 C C . THR A 1 97 ? -2.776 -5.476 0.921 1.00 85.69 97 T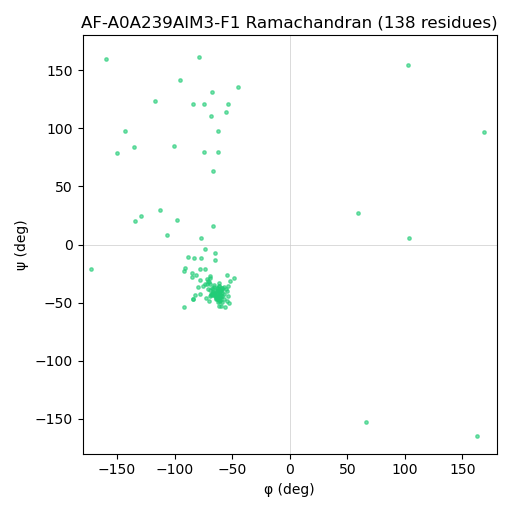HR A C 1
ATOM 744 O O . THR A 1 97 ? -3.525 -5.048 1.795 1.00 85.69 97 THR A O 1
ATOM 747 N N . SER A 1 98 ? -2.252 -4.652 0.003 1.00 87.94 98 SER A N 1
ATOM 748 C CA . SER A 1 98 ? -2.533 -3.206 -0.049 1.00 87.94 98 SER A CA 1
ATOM 749 C C . SER A 1 98 ? -4.015 -2.882 -0.253 1.00 87.94 98 SER A C 1
ATOM 751 O O . SER A 1 98 ? -4.537 -1.977 0.393 1.00 87.94 98 SER A O 1
ATOM 753 N N . ALA A 1 99 ? -4.718 -3.648 -1.091 1.00 88.06 99 ALA A N 1
ATOM 754 C CA . ALA A 1 99 ? -6.143 -3.467 -1.338 1.00 88.06 99 ALA A CA 1
ATOM 755 C C . ALA A 1 99 ? -6.967 -3.817 -0.092 1.00 88.06 99 ALA A C 1
ATOM 757 O O . ALA A 1 99 ? -7.929 -3.119 0.221 1.00 88.06 99 ALA A O 1
ATOM 758 N N . PHE A 1 100 ? -6.560 -4.846 0.659 1.00 88.00 100 PHE A N 1
ATOM 759 C CA . PHE A 1 100 ? -7.176 -5.185 1.943 1.00 88.00 100 PHE A CA 1
ATOM 760 C C . PHE A 1 100 ? -6.958 -4.082 2.986 1.00 88.00 100 PHE A C 1
ATOM 762 O O . PHE A 1 100 ? -7.899 -3.676 3.666 1.00 88.00 100 PHE A O 1
ATOM 769 N N . ILE A 1 101 ? -5.742 -3.533 3.062 1.00 87.75 101 ILE A N 1
ATOM 770 C CA . ILE A 1 101 ? -5.437 -2.393 3.934 1.00 87.75 101 ILE A CA 1
ATOM 771 C C . ILE A 1 101 ? -6.294 -1.184 3.550 1.00 87.75 101 ILE A C 1
ATOM 773 O O . ILE A 1 101 ? -6.971 -0.614 4.401 1.00 87.75 101 ILE A O 1
ATOM 777 N N . GLY A 1 102 ? -6.358 -0.838 2.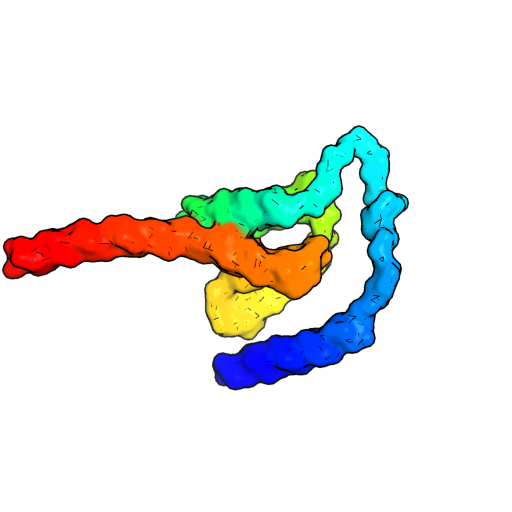263 1.00 85.88 102 GLY A N 1
ATOM 778 C CA . GLY A 1 102 ? -7.222 0.232 1.769 1.00 85.88 102 GLY A CA 1
ATOM 779 C C . GLY A 1 102 ? -8.704 -0.002 2.075 1.00 85.88 102 GLY A C 1
ATOM 780 O O . GLY A 1 102 ? -9.403 0.935 2.467 1.00 85.88 102 GLY A O 1
ATOM 781 N N . TYR A 1 103 ? -9.168 -1.251 1.965 1.00 85.88 103 TYR A N 1
ATOM 782 C CA . TYR A 1 103 ? -10.527 -1.645 2.328 1.00 85.88 103 TYR A CA 1
ATOM 783 C C . TYR A 1 103 ? -10.824 -1.403 3.808 1.00 85.88 103 TYR A C 1
ATOM 785 O O . TYR A 1 103 ? -11.891 -0.900 4.151 1.00 85.88 103 TYR A O 1
ATOM 793 N N . LYS A 1 104 ? -9.880 -1.713 4.696 1.00 84.94 104 LYS A N 1
ATOM 794 C CA . LYS A 1 104 ? -10.066 -1.510 6.136 1.00 84.94 104 LYS A CA 1
ATOM 795 C C . LYS A 1 104 ? -10.088 -0.032 6.524 1.00 84.94 104 LYS A C 1
ATOM 797 O O . LYS A 1 104 ? -10.851 0.326 7.414 1.00 84.94 104 LYS A O 1
ATOM 802 N N . VAL A 1 105 ? -9.327 0.822 5.835 1.00 81.94 105 VAL A N 1
ATOM 803 C CA . VAL A 1 105 ? -9.233 2.255 6.172 1.00 81.94 105 VAL A CA 1
ATOM 804 C C . VAL A 1 105 ? -10.392 3.085 5.594 1.00 81.94 105 VAL A C 1
ATOM 806 O O . VAL A 1 105 ? -10.947 3.917 6.305 1.00 81.94 105 VAL A O 1
ATOM 809 N N . PHE A 1 106 ? -10.797 2.875 4.33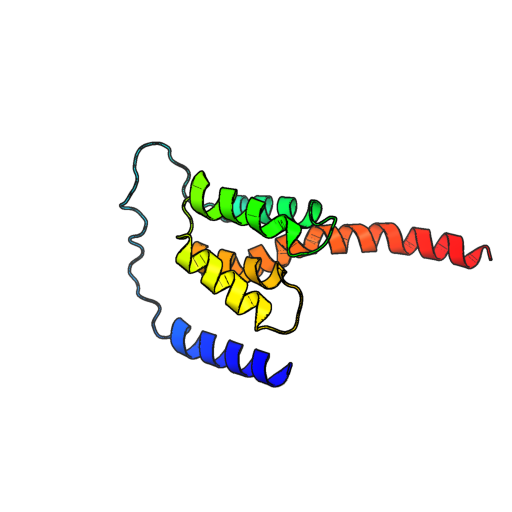1 1.00 81.50 106 PHE A N 1
ATOM 810 C CA . PHE A 1 106 ? -11.878 3.659 3.687 1.00 81.50 106 PHE A CA 1
ATOM 811 C C . PHE A 1 106 ? -12.908 2.819 2.917 1.00 81.50 106 PHE A C 1
ATOM 813 O O . PHE A 1 106 ? -13.599 3.328 2.027 1.00 81.50 106 PHE A O 1
ATOM 820 N N . GLY A 1 107 ? -13.017 1.524 3.204 1.00 84.06 107 GLY A N 1
ATOM 821 C CA . GLY A 1 107 ? -13.912 0.632 2.472 1.00 84.06 107 GLY A CA 1
ATOM 822 C C . GLY A 1 107 ? -13.492 0.454 1.012 1.00 84.06 107 GLY A C 1
ATOM 823 O O . GLY A 1 107 ? -12.328 0.593 0.637 1.00 84.06 107 GLY A O 1
ATOM 824 N N . VAL A 1 108 ? -14.465 0.164 0.151 1.00 83.62 108 VAL A N 1
ATOM 825 C CA . VAL A 1 108 ? -14.230 -0.183 -1.263 1.00 83.62 108 VAL A CA 1
ATOM 826 C C . VAL A 1 108 ? -13.408 0.883 -2.000 1.00 83.62 108 VAL A C 1
ATOM 828 O O . VAL A 1 108 ? -12.497 0.545 -2.750 1.00 83.62 108 VAL A O 1
ATOM 831 N N . ILE A 1 109 ? -13.666 2.169 -1.741 1.00 81.94 109 ILE A N 1
ATOM 832 C CA . ILE A 1 109 ? -12.936 3.281 -2.370 1.00 81.94 109 ILE A CA 1
ATOM 833 C C . ILE A 1 109 ? -11.455 3.256 -1.972 1.00 81.94 109 ILE A C 1
ATOM 835 O O . ILE A 1 109 ? -10.582 3.394 -2.829 1.00 81.94 109 ILE A O 1
ATOM 839 N N . GLY A 1 110 ? -11.162 3.022 -0.690 1.00 83.44 110 GLY A N 1
ATOM 840 C CA . GLY A 1 110 ? -9.789 2.878 -0.212 1.00 83.44 110 GLY A CA 1
ATOM 841 C C . GLY A 1 110 ? -9.081 1.677 -0.829 1.00 83.44 110 GLY A C 1
ATOM 842 O O . GLY A 1 110 ? -7.910 1.783 -1.178 1.00 83.44 110 GLY A O 1
ATOM 843 N N . ALA A 1 111 ? -9.793 0.565 -1.035 1.00 86.94 111 ALA A N 1
ATOM 844 C CA . ALA A 1 111 ? -9.245 -0.629 -1.677 1.00 86.94 111 ALA A CA 1
ATOM 845 C C . ALA A 1 111 ? -8.781 -0.350 -3.115 1.00 86.94 111 ALA A C 1
ATOM 847 O O . ALA A 1 111 ? -7.649 -0.674 -3.473 1.00 86.94 111 ALA A O 1
ATOM 848 N N . PHE A 1 112 ? -9.629 0.306 -3.917 1.00 88.56 112 PHE A N 1
ATOM 849 C CA . PHE A 1 112 ? -9.286 0.702 -5.285 1.00 88.56 112 PHE A CA 1
ATOM 850 C C . PHE A 1 112 ? -8.104 1.668 -5.321 1.00 88.56 112 PHE A C 1
ATOM 852 O O . PHE A 1 112 ? -7.195 1.498 -6.128 1.00 88.56 112 PHE A O 1
ATOM 859 N N . ILE A 1 113 ? -8.092 2.665 -4.436 1.00 88.50 113 ILE A N 1
ATOM 860 C CA . ILE A 1 113 ? -7.033 3.678 -4.402 1.00 88.50 113 ILE A CA 1
ATOM 861 C C . ILE A 1 113 ? -5.702 3.077 -3.959 1.00 88.50 113 ILE A C 1
ATOM 863 O O . ILE A 1 113 ? -4.686 3.366 -4.583 1.00 88.50 113 ILE A O 1
ATOM 867 N N . ALA A 1 114 ? -5.695 2.220 -2.937 1.00 89.62 114 ALA A N 1
ATOM 868 C CA . ALA A 1 114 ? -4.490 1.527 -2.492 1.00 89.62 114 ALA A CA 1
ATOM 869 C C . ALA A 1 114 ? -3.930 0.603 -3.583 1.00 89.62 114 ALA A C 1
ATOM 871 O O . ALA A 1 114 ? -2.730 0.638 -3.861 1.00 89.62 114 ALA A O 1
ATOM 872 N N . ALA A 1 115 ? -4.803 -0.158 -4.252 1.00 89.44 115 ALA A N 1
ATOM 873 C CA . ALA A 1 115 ? -4.419 -1.020 -5.363 1.00 89.44 115 ALA A CA 1
ATOM 874 C C . ALA A 1 115 ? -3.851 -0.215 -6.543 1.00 89.44 115 ALA A C 1
ATOM 876 O O . ALA A 1 115 ? -2.807 -0.558 -7.088 1.00 89.44 115 ALA A O 1
ATOM 877 N N . LEU A 1 116 ? -4.496 0.887 -6.930 1.00 90.31 116 LEU A N 1
ATOM 878 C CA . LEU A 1 116 ? -3.982 1.749 -7.994 1.00 90.31 116 LEU A CA 1
ATOM 879 C C . LEU A 1 116 ? -2.639 2.373 -7.606 1.00 90.31 116 LEU A C 1
ATOM 881 O O . LEU A 1 116 ? -1.695 2.324 -8.390 1.00 90.31 116 LEU A O 1
ATOM 885 N N . ALA A 1 117 ? -2.536 2.914 -6.393 1.00 90.12 117 ALA A N 1
ATOM 886 C CA . ALA A 1 117 ? -1.345 3.588 -5.894 1.00 90.12 117 ALA A CA 1
ATOM 887 C C . ALA A 1 117 ? -0.109 2.681 -5.883 1.00 90.12 117 ALA A C 1
ATOM 889 O O . ALA A 1 117 ? 0.964 3.131 -6.276 1.00 90.12 117 ALA A O 1
ATOM 890 N N . ILE A 1 118 ? -0.247 1.413 -5.481 1.00 88.69 118 ILE A N 1
ATOM 891 C CA . ILE A 1 118 ? 0.900 0.499 -5.396 1.00 88.69 118 ILE A CA 1
ATOM 892 C C . ILE A 1 118 ? 1.442 0.092 -6.773 1.00 88.69 118 ILE A C 1
ATOM 894 O O . ILE A 1 118 ? 2.645 -0.110 -6.914 1.00 88.69 118 ILE A O 1
ATOM 898 N N . PHE A 1 119 ? 0.588 0.009 -7.800 1.00 88.62 119 PHE A N 1
ATOM 899 C CA . PHE A 1 119 ? 1.010 -0.355 -9.159 1.00 88.62 119 PHE A CA 1
ATOM 900 C C . PHE A 1 119 ? 1.384 0.847 -10.032 1.00 88.62 119 PHE A C 1
ATOM 902 O O . PHE A 1 119 ? 2.093 0.685 -11.028 1.00 88.62 119 PHE A O 1
ATOM 909 N N . LEU A 1 120 ? 0.928 2.051 -9.680 1.00 90.25 120 LEU A N 1
ATOM 910 C CA . LEU A 1 120 ? 1.141 3.261 -10.472 1.00 90.25 120 LEU A CA 1
ATOM 911 C C . LEU A 1 120 ? 2.625 3.528 -10.808 1.00 90.25 120 LEU A C 1
ATOM 913 O O . LEU A 1 120 ? 2.907 3.796 -11.978 1.00 90.25 120 LEU A O 1
ATOM 917 N N . PRO A 1 121 ? 3.590 3.398 -9.872 1.00 86.81 121 PRO A N 1
ATOM 918 C CA . PRO A 1 121 ? 5.007 3.601 -10.177 1.00 86.81 121 PRO A CA 1
ATOM 919 C C . PRO A 1 121 ? 5.527 2.631 -11.243 1.00 86.81 121 PRO A C 1
ATOM 921 O O . PRO A 1 121 ? 6.248 3.043 -12.149 1.00 86.81 121 PRO A O 1
ATOM 924 N N . SER A 1 122 ? 5.117 1.359 -11.188 1.00 84.69 122 SER A N 1
ATOM 925 C CA . SER A 1 122 ? 5.514 0.339 -12.166 1.00 84.69 122 SER A CA 1
ATOM 926 C C . SER A 1 122 ? 4.949 0.627 -13.558 1.00 84.69 122 SER A C 1
ATOM 928 O O . SER A 1 122 ? 5.663 0.486 -14.552 1.00 84.69 122 SER A O 1
ATOM 930 N N . PHE A 1 123 ? 3.692 1.080 -13.641 1.00 87.19 123 PHE A N 1
ATOM 931 C CA . PHE A 1 123 ? 3.090 1.507 -14.907 1.00 87.19 123 PHE A CA 1
ATOM 932 C C . PHE A 1 123 ? 3.830 2.702 -15.509 1.00 87.19 123 PHE A C 1
ATOM 934 O O . PHE A 1 123 ? 4.166 2.672 -16.692 1.00 87.19 123 PHE A O 1
ATOM 941 N N . ILE A 1 124 ? 4.136 3.722 -14.701 1.00 88.69 124 ILE A N 1
ATOM 942 C CA . ILE A 1 124 ? 4.896 4.899 -15.146 1.00 88.69 124 ILE A CA 1
ATOM 943 C C . ILE A 1 124 ? 6.276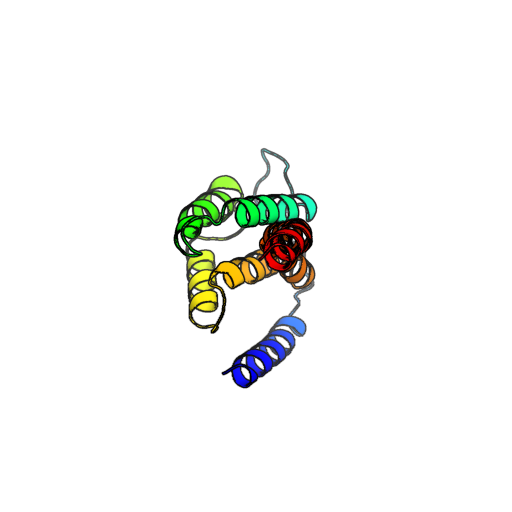 4.479 -15.664 1.00 88.69 124 ILE A C 1
ATOM 945 O O . ILE A 1 124 ? 6.676 4.893 -16.752 1.00 88.69 124 ILE A O 1
ATOM 949 N N . PHE A 1 125 ? 6.975 3.605 -14.935 1.00 86.62 125 PHE A N 1
ATOM 950 C CA . PHE A 1 125 ? 8.281 3.090 -15.348 1.00 86.62 125 PHE A CA 1
ATOM 951 C C . PHE A 1 125 ? 8.230 2.402 -16.713 1.00 86.62 125 PHE A C 1
ATOM 953 O O . PHE A 1 125 ? 9.058 2.686 -17.576 1.00 86.62 125 PHE A O 1
ATOM 960 N N . ILE A 1 126 ? 7.244 1.531 -16.937 1.00 86.44 126 ILE A N 1
ATOM 961 C CA . ILE A 1 126 ? 7.073 0.826 -18.213 1.00 86.44 126 ILE A CA 1
ATOM 962 C C . ILE A 1 126 ? 6.724 1.790 -19.346 1.00 86.44 126 ILE A C 1
ATOM 964 O O . ILE A 1 126 ? 7.286 1.662 -20.431 1.00 86.44 126 ILE A O 1
ATOM 968 N N . LEU A 1 127 ? 5.839 2.762 -19.115 1.00 87.56 127 LEU A N 1
ATOM 969 C CA . LEU A 1 127 ? 5.460 3.743 -20.135 1.00 87.56 127 LEU A CA 1
ATOM 970 C C . LEU A 1 127 ? 6.656 4.580 -20.602 1.00 87.56 127 LEU A C 1
ATOM 972 O O . LEU A 1 127 ? 6.756 4.889 -21.787 1.00 87.56 127 LEU A O 1
ATOM 976 N N . ILE A 1 128 ? 7.582 4.897 -19.694 1.00 88.06 128 ILE A N 1
ATOM 977 C CA . ILE A 1 128 ? 8.814 5.630 -20.011 1.00 88.06 128 ILE A CA 1
ATOM 978 C C . ILE A 1 128 ? 9.860 4.707 -20.658 1.00 88.06 128 ILE A C 1
ATOM 980 O O . ILE A 1 128 ? 10.500 5.085 -21.639 1.00 88.06 128 ILE A O 1
ATOM 984 N N . ALA A 1 129 ? 10.035 3.487 -20.145 1.00 85.00 129 ALA A N 1
ATOM 985 C CA . ALA A 1 129 ? 11.066 2.560 -20.611 1.00 85.00 129 ALA A CA 1
ATOM 986 C C . ALA A 1 129 ? 10.736 1.910 -21.966 1.00 85.00 129 ALA A C 1
ATOM 988 O O . ALA A 1 129 ? 11.633 1.689 -22.781 1.00 85.00 129 ALA A O 1
ATOM 989 N N . ALA A 1 130 ? 9.463 1.612 -22.238 1.00 84.94 130 ALA A N 1
ATOM 990 C CA . ALA A 1 130 ? 9.013 0.946 -23.460 1.00 84.94 130 ALA A CA 1
ATOM 991 C C . ALA A 1 130 ? 9.452 1.638 -24.771 1.00 84.94 130 ALA A C 1
ATOM 993 O O . ALA A 1 130 ? 9.973 0.937 -25.644 1.00 84.94 130 ALA A O 1
ATOM 994 N N . PRO A 1 131 ? 9.293 2.965 -24.962 1.00 81.38 131 PRO A N 1
ATOM 995 C CA . PRO A 1 131 ? 9.751 3.627 -26.185 1.00 81.38 131 PRO A CA 1
ATOM 996 C C . PRO A 1 131 ? 11.277 3.599 -26.332 1.00 81.38 131 PRO A C 1
ATOM 998 O O . PRO A 1 131 ? 11.780 3.442 -27.443 1.00 81.38 131 PRO A O 1
ATOM 1001 N N . TYR A 1 132 ? 12.019 3.688 -25.225 1.00 79.56 132 TYR A N 1
ATOM 1002 C CA . TYR A 1 132 ? 13.481 3.621 -25.239 1.00 79.56 132 TYR A CA 1
ATOM 1003 C C . TYR A 1 132 ? 13.983 2.220 -25.620 1.00 79.56 132 TYR A C 1
ATOM 1005 O O . TYR A 1 132 ? 14.860 2.075 -26.471 1.00 79.56 132 TYR A O 1
ATOM 1013 N N . LEU A 1 133 ? 13.358 1.180 -25.060 1.00 79.38 133 LEU A N 1
ATOM 1014 C CA . LEU A 1 133 ? 13.646 -0.221 -25.376 1.00 79.38 133 LEU A CA 1
ATOM 1015 C C . LEU A 1 133 ? 13.351 -0.562 -26.840 1.00 79.38 133 LEU A C 1
ATOM 1017 O O . LEU A 1 133 ? 14.136 -1.277 -27.459 1.00 79.38 133 LEU A O 1
ATOM 1021 N N . ARG A 1 134 ? 12.256 -0.038 -27.411 1.00 77.81 134 ARG A N 1
ATOM 1022 C CA . ARG A 1 134 ? 11.946 -0.206 -28.843 1.00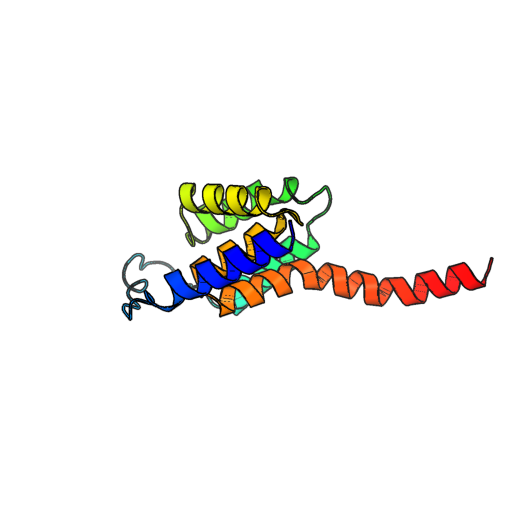 77.81 134 ARG A CA 1
ATOM 1023 C C . ARG A 1 134 ? 13.044 0.386 -29.724 1.00 77.81 134 ARG A C 1
ATOM 1025 O O . ARG A 1 134 ? 13.544 -0.304 -30.601 1.00 77.81 134 ARG A O 1
ATOM 1032 N N . ARG A 1 135 ? 13.510 1.594 -29.395 1.00 76.12 135 ARG A N 1
ATOM 1033 C CA . ARG A 1 135 ? 14.576 2.284 -30.134 1.00 76.12 135 ARG A CA 1
ATOM 1034 C C . ARG A 1 135 ? 15.891 1.505 -30.184 1.00 76.12 135 ARG A C 1
ATOM 1036 O O . ARG A 1 135 ? 16.564 1.534 -31.201 1.00 76.12 135 ARG A O 1
ATOM 1043 N N . ILE A 1 136 ? 16.256 0.818 -29.101 1.00 78.12 136 ILE A N 1
ATOM 1044 C CA . ILE A 1 136 ? 17.470 -0.017 -29.051 1.00 78.12 136 ILE A CA 1
ATOM 1045 C C . ILE A 1 136 ? 17.278 -1.306 -29.856 1.00 78.12 136 ILE A C 1
ATOM 1047 O O . ILE A 1 136 ? 18.222 -1.806 -30.461 1.00 78.12 136 ILE A O 1
ATOM 1051 N N . LYS A 1 137 ? 16.055 -1.846 -29.868 1.00 71.38 137 LYS A N 1
ATOM 1052 C CA . LYS A 1 137 ? 15.729 -3.075 -30.590 1.00 71.38 137 LYS A CA 1
ATOM 1053 C C . LYS A 1 137 ? 15.746 -2.884 -32.107 1.00 71.38 137 LYS A C 1
ATOM 1055 O O . LYS A 1 137 ? 16.133 -3.812 -32.796 1.00 71.38 137 LYS A O 1
ATOM 1060 N N . ASP A 1 138 ? 15.395 -1.695 -32.592 1.00 67.94 138 ASP A N 1
ATOM 1061 C CA . ASP A 1 138 ? 15.397 -1.359 -34.024 1.00 67.94 138 ASP A CA 1
ATOM 1062 C C . ASP A 1 138 ? 16.810 -1.081 -34.588 1.00 67.94 138 ASP A C 1
ATOM 1064 O O . ASP A 1 138 ? 16.983 -0.988 -35.800 1.00 67.94 138 ASP A O 1
ATOM 1068 N N . ILE A 1 139 ? 17.828 -0.938 -33.726 1.00 67.69 139 ILE A N 1
ATOM 1069 C CA . ILE A 1 139 ? 19.236 -0.712 -34.120 1.00 67.69 139 ILE A CA 1
ATOM 1070 C C . ILE A 1 139 ? 19.995 -2.043 -34.331 1.00 67.69 139 ILE A C 1
ATOM 1072 O O . ILE A 1 139 ? 21.107 -2.035 -34.861 1.00 67.69 139 ILE A O 1
ATOM 1076 N N . ARG A 1 140 ? 19.414 -3.186 -33.938 1.00 49.94 140 ARG A N 1
ATOM 1077 C CA . ARG A 1 140 ? 20.000 -4.529 -34.078 1.00 49.94 140 ARG A CA 1
ATOM 1078 C C . ARG A 1 140 ? 19.280 -5.343 -35.145 1.00 49.94 140 ARG A C 1
ATOM 1080 O O . ARG A 1 140 ? 19.993 -6.072 -35.867 1.00 49.94 140 ARG A O 1
#

Foldseek 3Di:
DVVVVVVVVVVCCVVVVVVPDPDPPPVPPDPDDDDQDDLVNLLVVLLVLLQPPDPFQVVCLVVCCCCCCPPVVLDHPVQLVVLLVVLVVDPDGSQLSQLSSLCSRPRNVRSVSSVCSNCVVVVVVCVVVVVVVVVVVVVD

pLDDT: mean 75.24, std 15.53, range [40.03, 90.31]

Organism: NCBI:txid312168

Mean predicted aligned error: 11.74 Å

Nearest PDB structures (foldseek):
  7vag-assembly1_A  TM=3.101E-01  e=7.761E+00  Homo sapiens
  7pqg-assembly1_A  TM=2.292E-01  e=9.122E+00  Homo sapiens

Sequence (140 aa):
MIAVLVLAGIVGIYIYGVHGNKNKNYMLAIPILGIEPTLTRLFTFFIKVGSFIYGGGLVIIPFIEQEVVERLGWMTQQEFIAGISLGQVTPGPVVITSAFIGYKVFGVIGAFIAALAIFLPSFIFILIAAPYLRRIKDIR

Solvent-accessible surface area (backbone atoms only — not comparable to full-atom values): 7995 Å² total; per-residue (Å²): 108,70,67,57,52,52,49,50,50,53,51,47,49,55,60,55,61,74,64,66,70,89,71,88,65,82,85,78,79,80,93,87,74,96,68,75,90,44,73,67,56,51,32,54,49,25,31,50,51,32,66,62,66,73,87,49,67,69,72,51,45,65,60,50,46,46,45,40,33,70,73,63,58,72,45,52,69,68,56,50,52,50,30,46,51,50,16,67,71,44,92,67,63,49,61,49,26,41,24,49,52,18,28,70,71,56,35,72,65,25,15,54,44,20,45,49,22,32,47,46,46,56,52,53,51,47,68,60,45,48,64,55,54,50,60,58,59,75,77,109

InterPro domains:
  IPR003370 Chromate transporter [PF02417] (41-138)
  IPR052518 Chromate transport protein [PTHR43663] (36-138)

Secondary structure (DSSP, 8-state):
-HHHHHHHHHHHHHHHHHT------GGGS--SS-----HHHHHHHHHHHHHT--S-TTTTHHHHHIIIIIIS-SS-HHHHHHHHHHHHHSSS-GGGHHHHHHHHHHHHHHHHHHHHHHHHHHHHHHHHHHHHHHHHHTT-